Protein 6EGP (pdb70)

Secondary structure (DSSP, 8-state):
-HHHHHHHHHHHHHHHHHHHHHHHHHHHHHHHHHT-

Structure (mmCIF, N/CA/C/O backbone):
data_6EGP
#
_entry.id   6EGP
#
_cell.length_a   37.726
_cell.length_b   37.726
_cell.length_c   140.042
_cell.angle_alpha   90.000
_cell.angle_beta   90.000
_cell.angle_gamma   120.000
#
_symmetry.space_group_name_H-M   'H 3 2'
#
loop_
_entity.id
_entity.type
_entity.pdbx_description
1 polymer 'Pb(II)(GRAND CoilSerL12AL16C)3-'
2 non-polymer 'ZINC ION'
3 non-polymer 'LEAD (II) ION'
4 water water
#
loop_
_atom_site.group_PDB
_atom_site.id
_atom_site.type_symbol
_atom_site.label_atom_id
_atom_site.label_alt_id
_atom_site.label_comp_id
_atom_site.label_asym_id
_atom_site.label_entity_id
_atom_site.label_seq_id
_atom_site.pdbx_PDB_ins_code
_atom_site.Cartn_x
_atom_site.Cartn_y
_atom_site.Cartn_z
_atom_site.occupancy
_atom_site.B_iso_or_equiv
_atom_site.auth_seq_id
_atom_site.auth_comp_id
_atom_site.auth_asym_id
_atom_site.auth_atom_id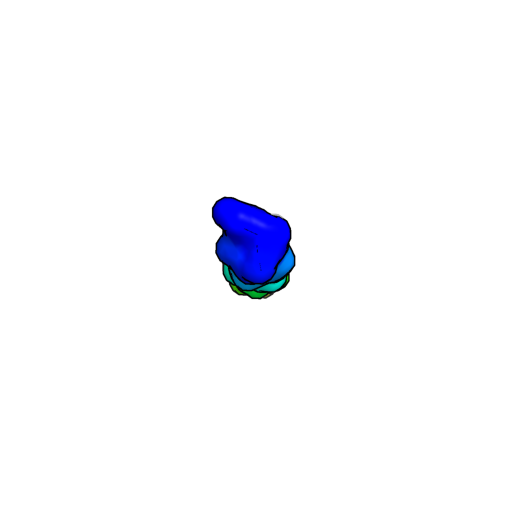
_atom_site.pdbx_PDB_model_num
ATOM 1 N N . GLU A 1 1 ? -20.435 1.845 42.781 1.00 36.32 1 GLU A N 1
ATOM 2 C CA . GLU A 1 1 ? -19.627 2.484 43.814 1.00 33.60 1 GLU A CA 1
ATOM 3 C C . GLU A 1 1 ? -18.991 3.771 43.262 1.00 33.75 1 GLU A C 1
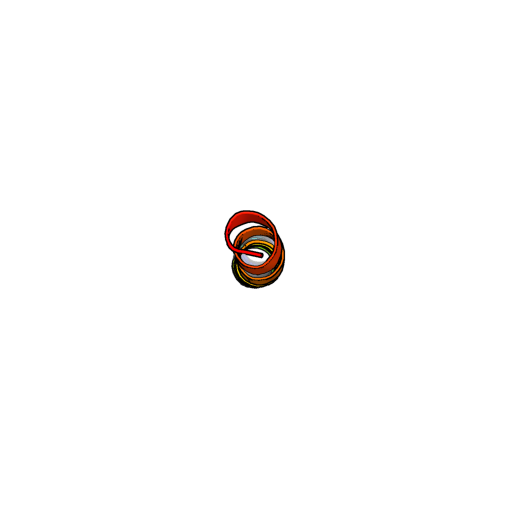ATOM 4 O O . GLU A 1 1 ? -19.170 4.092 42.070 1.00 33.23 1 GLU A O 1
ATOM 10 N N . TRP A 1 2 ? -18.257 4.505 44.114 0.87 28.16 2 TRP A N 1
ATOM 11 C CA . TRP A 1 2 ? -17.561 5.719 43.675 0.87 27.85 2 TRP A CA 1
ATOM 12 C C . TRP A 1 2 ? -16.431 5.307 42.736 0.87 26.84 2 TRP A C 1
ATOM 13 O O . TRP A 1 2 ? -16.276 5.892 41.655 0.87 25.59 2 TRP A O 1
ATOM 24 N N . GLU A 1 3 ? -15.646 4.283 43.132 1.00 22.23 3 GLU A N 1
ATOM 25 C CA . GLU A 1 3 ? -14.542 3.843 42.279 1.00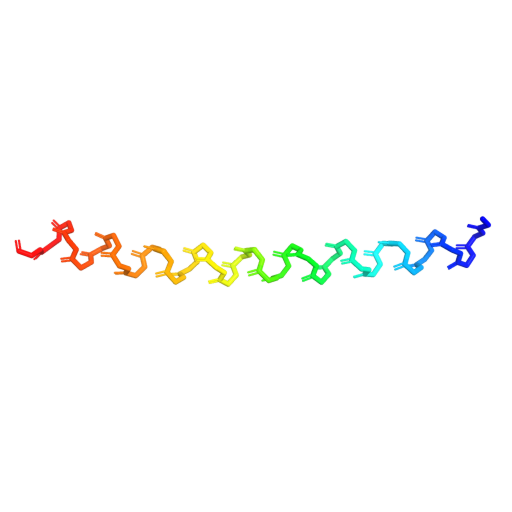 21.87 3 GLU A CA 1
ATOM 26 C C . GLU A 1 3 ? -15.009 3.317 40.944 1.00 25.04 3 GLU A C 1
ATOM 27 O O . GLU A 1 3 ? -14.314 3.482 39.939 1.00 23.83 3 GLU A O 1
ATOM 33 N N . ALA A 1 4 ? -16.198 2.699 40.904 1.00 23.92 4 ALA A N 1
ATOM 34 C CA . ALA A 1 4 ? -16.702 2.201 39.622 1.00 25.17 4 ALA A CA 1
ATOM 35 C C . ALA A 1 4 ? -17.109 3.398 38.762 1.00 27.10 4 ALA A C 1
ATOM 36 O O . ALA A 1 4 ? -16.936 3.374 37.545 1.00 26.32 4 ALA A O 1
ATOM 38 N N . LEU A 1 5 ? -17.611 4.446 39.408 1.00 23.43 5 LEU A N 1
ATOM 39 C CA . LEU A 1 5 ? -18.017 5.654 38.704 1.00 23.95 5 LEU A CA 1
ATOM 40 C C . LEU A 1 5 ? -16.807 6.325 38.059 1.00 25.61 5 LEU A C 1
ATOM 41 O O . LEU A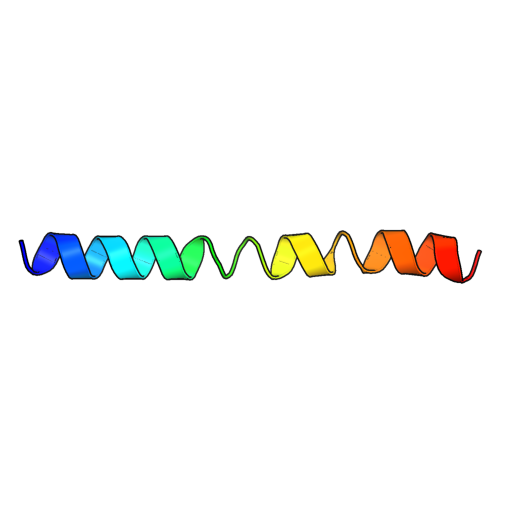 1 5 ? -16.887 6.818 36.934 1.00 22.87 5 LEU A O 1
ATOM 46 N N . GLU A 1 6 ? -15.687 6.339 38.777 1.00 22.86 6 GLU A N 1
ATOM 47 C CA . GLU A 1 6 ? -14.451 6.950 38.261 1.00 22.33 6 GLU A CA 1
ATOM 48 C C . GLU A 1 6 ? -13.969 6.173 37.032 1.00 23.09 6 GLU A C 1
ATOM 49 O O . GLU A 1 6 ? -13.595 6.774 36.020 1.00 24.05 6 GLU A O 1
ATOM 55 N N . LYS A 1 7 ? -13.971 4.836 37.120 1.00 19.27 7 LYS A N 1
ATOM 56 C CA . LYS A 1 7 ? -13.544 4.004 36.002 1.00 20.42 7 LYS A CA 1
ATOM 57 C C . LYS A 1 7 ? -14.478 4.122 34.845 1.00 23.73 7 LYS A C 1
ATOM 58 O O . LYS A 1 7 ? -14.007 4.182 33.718 1.00 23.69 7 LYS A O 1
ATOM 64 N N . LYS A 1 8 ? -15.811 4.195 35.111 1.00 21.41 8 LYS A N 1
ATOM 65 C CA . LYS A 1 8 ? -16.799 4.338 34.043 1.00 21.79 8 LYS A CA 1
ATOM 66 C C . LYS A 1 8 ? -16.571 5.653 33.298 1.00 22.68 8 LYS A C 1
ATOM 67 O O . LYS A 1 8 ? -16.652 5.677 32.073 1.00 23.02 8 LYS A O 1
ATOM 70 N N . LEU A 1 9 ? -16.263 6.723 34.024 1.00 19.00 9 LEU A N 1
ATOM 71 C CA . LEU A 1 9 ? -16.030 8.002 33.353 1.00 20.06 9 LEU A CA 1
ATOM 72 C C . LEU A 1 9 ? -14.765 7.949 32.501 1.00 23.89 9 LEU A C 1
ATOM 73 O O . LEU A 1 9 ? -14.784 8.379 31.344 1.00 22.68 9 LEU A O 1
ATOM 78 N N . ALA A 1 10 ? -13.692 7.333 33.025 1.00 22.57 10 ALA A N 1
ATOM 79 C CA . ALA A 1 10 ? -12.459 7.219 32.237 1.00 23.34 10 ALA A CA 1
ATOM 80 C C . ALA A 1 10 ? -12.692 6.431 30.936 1.00 26.08 10 ALA A C 1
ATOM 81 O O . ALA A 1 10 ? -12.231 6.845 29.854 1.00 25.53 10 ALA A O 1
ATOM 83 N N . ALA A 1 11 ? -13.471 5.333 31.019 1.00 23.27 11 ALA A N 1
ATOM 84 C CA . ALA A 1 11 ? -13.755 4.485 29.862 1.00 23.89 11 ALA A CA 1
ATOM 85 C C . ALA A 1 11 ? -14.592 5.257 28.847 1.00 28.49 11 ALA A C 1
ATOM 86 O O . ALA A 1 11 ? -14.363 5.123 27.636 1.00 28.03 11 ALA A O 1
ATOM 88 N N . ALA A 1 12 ? -15.536 6.069 29.338 1.00 24.83 12 ALA A N 1
ATOM 89 C CA . ALA A 1 12 ? -16.385 6.918 28.480 1.00 25.55 12 ALA A CA 1
ATOM 90 C C . ALA A 1 12 ? -15.540 7.963 27.747 1.00 28.93 12 ALA A C 1
ATOM 91 O O . ALA A 1 12 ? -15.701 8.140 26.531 1.00 28.52 12 ALA A O 1
ATOM 93 N N . GLU A 1 13 ? -14.605 8.610 28.460 1.00 24.12 13 GLU A N 1
ATOM 94 C CA . GLU A 1 13 ? -13.698 9.599 27.879 1.00 24.36 13 GLU A CA 1
ATOM 95 C C . GLU A 1 13 ? -12.827 8.960 26.779 1.00 28.81 13 GLU A C 1
ATOM 96 O O . GLU A 1 13 ? -12.642 9.563 25.710 1.00 27.42 13 GLU A O 1
ATOM 102 N N . SER A 1 14 ? -12.312 7.739 27.017 1.00 25.84 14 SER A N 1
ATOM 103 C CA . SER A 1 14 ? -11.498 7.041 26.018 1.00 26.33 14 SER A CA 1
ATOM 104 C C . SER A 1 14 ? -12.339 6.652 24.795 1.00 28.74 14 SER A C 1
ATOM 105 O O . SER A 1 14 ? -11.850 6.723 23.661 1.00 26.97 14 SER A O 1
ATOM 108 N N . LYS A 1 15 ? -13.599 6.242 25.007 1.00 24.25 15 LYS A N 1
ATOM 109 C CA . LYS A 1 15 ? -14.484 5.928 23.869 1.00 23.71 15 LYS A CA 1
ATOM 110 C C . LYS A 1 15 ? -14.682 7.193 22.982 1.00 27.00 15 LYS A C 1
ATOM 111 O O . LYS A 1 15 ? -14.603 7.117 21.739 1.00 25.26 15 LYS A O 1
ATOM 114 N N . CYS A 1 16 ? -14.937 8.344 23.619 1.00 22.95 16 CYS A N 1
ATOM 115 C CA A CYS A 1 16 ? -15.096 9.612 22.891 0.78 24.59 16 CYS A CA 1
ATOM 116 C CA B CYS A 1 16 ? -15.144 9.608 22.915 0.22 22.59 16 CYS A CA 1
ATOM 117 C C . CYS A 1 16 ? -13.900 9.976 22.118 1.00 27.14 16 CYS A C 1
ATOM 118 O O . CYS A 1 16 ? -14.028 10.492 21.010 1.00 25.06 16 CYS A O 1
ATOM 123 N N . GLN A 1 17 ? -12.709 9.791 22.723 1.00 25.62 17 GLN A N 1
ATOM 124 C CA . GLN A 1 17 ? -11.468 10.138 22.039 1.00 25.64 17 GLN A CA 1
ATOM 125 C C . GLN A 1 17 ? -11.335 9.270 20.794 1.00 27.05 17 GLN A C 1
ATOM 126 O O . GLN A 1 17 ? -10.933 9.777 19.751 1.00 25.75 17 GLN A O 1
ATOM 129 N N . ALA A 1 18 ? -11.686 7.979 20.892 1.00 24.76 18 ALA A N 1
ATOM 130 C CA . ALA A 1 1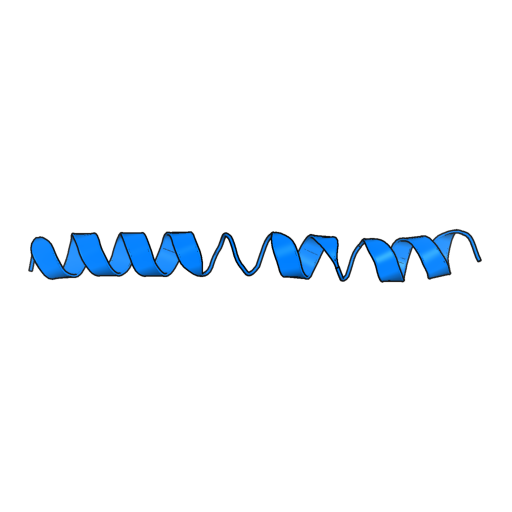8 ? -11.605 7.062 19.749 1.00 23.62 18 ALA A CA 1
ATOM 131 C C . ALA A 1 18 ? -12.600 7.521 18.642 1.00 24.77 18 ALA A C 1
ATOM 132 O O . ALA A 1 18 ? -12.233 7.535 17.459 1.00 22.34 18 ALA A O 1
ATOM 134 N N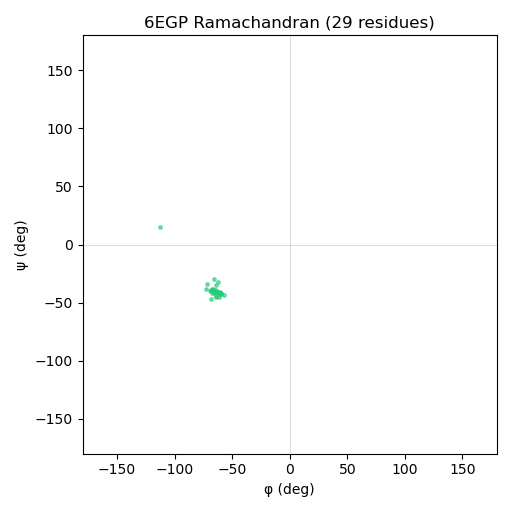 A LEU A 1 19 ? -13.814 7.931 19.037 0.50 19.09 19 LEU A N 1
ATOM 135 N N B LEU A 1 19 ? -13.816 7.921 19.044 0.50 21.58 19 LEU A N 1
ATOM 136 C CA A LEU A 1 19 ? -14.853 8.414 18.113 0.50 18.20 19 LEU A CA 1
ATOM 137 C CA B LEU A 1 19 ? -14.883 8.405 18.156 0.50 21.91 19 LEU A CA 1
ATOM 138 C C A LEU A 1 19 ? -14.404 9.687 17.414 0.50 22.22 19 LEU A C 1
ATOM 139 C C B LEU A 1 19 ? -14.452 9.696 17.442 0.50 24.28 19 LEU A C 1
ATOM 140 O O A LEU A 1 19 ? -14.586 9.809 16.203 0.50 21.74 19 LEU A O 1
ATOM 141 O O B LEU A 1 19 ? -14.701 9.838 16.244 0.50 24.33 19 LEU A O 1
ATOM 150 N N . GLU A 1 20 ? -13.746 10.595 18.152 1.00 19.83 20 GLU A N 1
ATOM 151 C CA . GLU A 1 20 ? -13.212 11.836 17.570 1.00 20.39 20 GLU A CA 1
ATOM 152 C C . GLU A 1 20 ? -12.223 11.489 16.465 1.00 20.74 20 GLU A C 1
ATOM 153 O O . GLU A 1 20 ? -12.279 12.087 15.392 1.00 21.17 20 GLU A O 1
ATOM 159 N N . LYS A 1 21 ? -11.344 10.501 16.723 1.00 19.86 21 LYS A N 1
ATOM 160 C CA . LYS A 1 21 ? -10.348 10.073 15.733 1.00 20.88 21 LYS A CA 1
ATOM 161 C C . LYS A 1 21 ? -11.031 9.380 14.562 1.00 21.59 21 LYS A C 1
ATOM 162 O O . LYS A 1 21 ? -10.664 9.624 13.406 1.00 19.98 21 LYS A O 1
ATOM 168 N N . LYS A 1 22 ? -12.076 8.561 14.847 1.00 17.51 22 LYS A N 1
ATOM 169 C CA . LYS A 1 22 ? -12.802 7.897 13.736 1.00 17.90 22 LYS A CA 1
ATOM 170 C C . LYS A 1 22 ? -13.491 8.941 12.830 1.00 21.51 22 LYS A C 1
ATOM 171 O O . LYS A 1 22 ? -13.544 8.758 11.604 1.00 20.49 22 LYS A O 1
ATOM 177 N N . LEU A 1 23 ? -14.046 9.965 13.428 1.00 19.44 23 LEU A N 1
ATOM 178 C CA . LEU A 1 23 ? -14.701 10.992 12.686 1.00 21.43 23 LEU A CA 1
ATOM 179 C C . LEU A 1 23 ? -13.678 11.753 11.798 1.00 22.19 23 LEU A C 1
ATOM 180 O O . LEU A 1 23 ? -13.927 12.027 10.682 1.00 20.82 23 LEU A O 1
ATOM 185 N N . GLN A 1 24 ? -12.513 12.009 12.343 1.00 20.2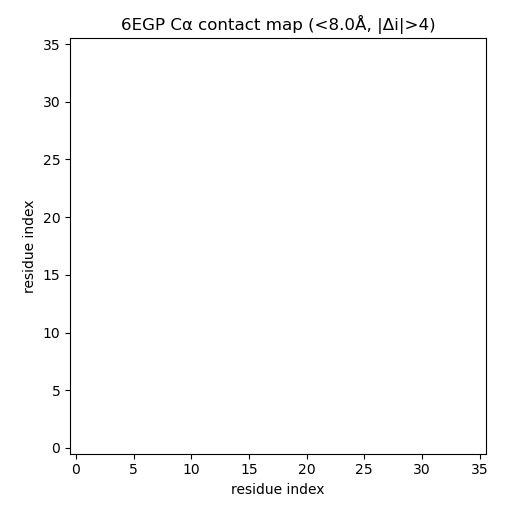4 24 GLN A N 1
ATOM 186 C CA . GLN A 1 24 ? -11.437 12.669 11.589 1.00 19.63 24 GLN A CA 1
ATOM 187 C C . GLN A 1 24 ? -11.054 11.821 10.349 1.00 20.14 24 GLN A C 1
ATOM 188 O O . GLN A 1 24 ? -10.838 12.349 9.249 1.00 17.32 24 GLN A O 1
ATOM 194 N N . ALA A 1 25 ? -10.968 10.502 10.536 1.00 16.91 25 ALA A N 1
ATOM 195 C CA . ALA A 1 25 ? -10.643 9.564 9.461 1.00 17.97 25 ALA A CA 1
ATOM 196 C C . ALA A 1 25 ? -11.753 9.572 8.394 1.00 19.67 25 ALA A C 1
ATOM 197 O O . ALA A 1 25 ? -11.437 9.525 7.194 1.00 19.36 25 ALA A O 1
ATOM 199 N N . LEU A 1 26 ? -13.023 9.620 8.819 1.00 16.77 26 LEU A N 1
ATOM 200 C CA A LEU A 1 26 ? -14.126 9.655 7.849 0.50 16.23 26 LEU A CA 1
ATOM 201 C CA B LEU A 1 26 ? -14.188 9.686 7.916 0.50 17.34 26 LEU A CA 1
ATOM 202 C C . LEU A 1 26 ? -14.130 11.001 7.125 1.00 18.96 26 LEU A C 1
ATOM 203 O O . LEU A 1 26 ? -14.383 11.044 5.913 1.00 18.30 26 LEU A O 1
ATOM 212 N N . GLU A 1 27 ? -13.861 12.086 7.838 1.00 17.54 27 GLU A N 1
ATOM 213 C CA . GLU A 1 27 ? -13.797 13.414 7.216 1.00 17.60 27 GLU A CA 1
ATOM 214 C C . GLU A 1 27 ? -12.757 13.419 6.097 1.00 20.13 27 GLU A C 1
ATOM 215 O O . GLU A 1 27 ? -12.991 13.990 5.013 1.00 17.46 27 GLU A O 1
ATOM 221 N N . LYS A 1 28 ? -11.588 12.802 6.357 1.00 17.75 28 LYS A N 1
ATOM 222 C CA . LYS A 1 28 ? -10.527 12.763 5.342 1.00 17.66 28 LYS A CA 1
ATOM 223 C C . LYS A 1 28 ? -11.016 12.064 4.055 1.00 19.12 28 LYS A C 1
ATOM 224 O O . LYS A 1 28 ? -10.826 12.590 2.954 1.00 16.07 28 LYS A O 1
ATOM 230 N N . LYS A 1 29 ? -11.769 10.939 4.184 1.00 15.85 29 LYS A N 1
ATOM 231 C CA . LYS A 1 29 ? -12.268 10.227 3.018 1.00 15.58 29 LYS A CA 1
ATOM 232 C C . LYS A 1 29 ? -13.342 11.021 2.286 1.00 19.86 29 LYS A C 1
ATOM 233 O O . LYS A 1 29 ? -13.384 11.058 1.046 1.00 17.19 29 LYS A O 1
ATOM 239 N N . LEU A 1 30 ? -14.214 11.672 3.064 1.00 18.91 30 LEU A N 1
ATOM 240 C CA . LEU A 1 30 ? -15.289 12.484 2.502 1.00 18.03 30 LEU A CA 1
ATOM 241 C C . LEU A 1 30 ? -14.684 13.686 1.765 1.00 19.56 30 LEU A C 1
ATOM 242 O O . LEU A 1 30 ? -15.107 14.001 0.656 1.00 18.32 30 LEU A O 1
ATOM 247 N N . GLU A 1 31 ? -13.665 14.321 2.343 1.00 18.17 31 GLU A N 1
ATOM 248 C CA . GLU A 1 31 ? -13.053 15.469 1.646 1.00 16.76 31 GLU A CA 1
ATOM 249 C C . GLU A 1 31 ? -12.381 15.047 0.318 1.00 17.24 31 GLU A C 1
ATOM 250 O O . GLU A 1 31 ? -12.379 15.808 -0.654 1.00 17.41 31 GLU A O 1
ATOM 256 N N . ALA A 1 32 ? -11.794 13.841 0.284 1.00 15.51 32 ALA A N 1
ATOM 257 C CA . ALA A 1 32 ? -11.205 13.310 -0.943 1.00 16.34 32 ALA A CA 1
ATOM 258 C C . ALA A 1 32 ? -12.282 13.190 -2.021 1.00 21.80 32 ALA A C 1
ATOM 259 O O . ALA A 1 32 ? -12.032 13.555 -3.167 1.00 20.31 32 ALA A O 1
ATOM 261 N N . LEU A 1 33 ? -13.496 12.747 -1.652 1.00 18.27 33 LEU A N 1
ATOM 262 C CA . LEU A 1 33 ? -14.592 12.645 -2.606 1.00 18.81 33 LEU A CA 1
ATOM 263 C C . LEU A 1 33 ? -15.156 13.966 -2.994 1.00 19.10 33 LEU A C 1
ATOM 264 O O . LEU A 1 33 ? -15.492 14.147 -4.169 1.00 19.86 33 LEU A O 1
ATOM 269 N N . GLU A 1 34 ? -15.258 14.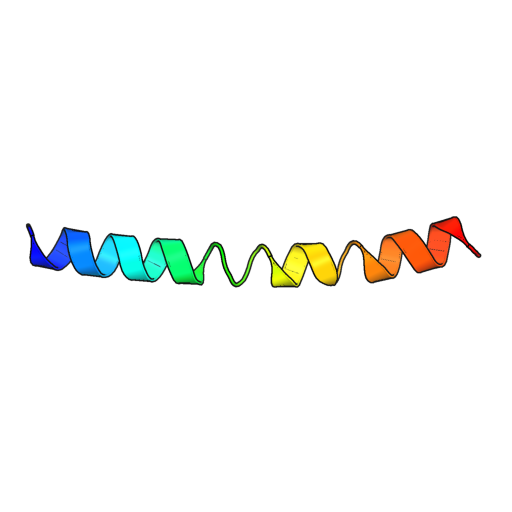878 -2.042 1.00 15.94 34 GLU A N 1
ATOM 270 C CA . GLU A 1 34 ? -15.860 16.202 -2.235 1.00 17.86 34 GLU A CA 1
ATOM 271 C C . GLU A 1 34 ? -15.034 17.052 -3.195 1.00 23.04 34 GLU A C 1
ATOM 272 O O . GLU A 1 34 ? -15.596 17.901 -3.896 1.00 24.75 34 GLU A O 1
ATOM 278 N N . HIS A 1 35 ? -13.719 16.818 -3.216 1.00 19.27 35 HIS A N 1
ATOM 279 C CA . HIS A 1 35 ? -12.808 17.591 -4.061 1.00 20.49 35 HIS A CA 1
ATOM 280 C C . HIS A 1 35 ? -12.172 16.761 -5.187 1.00 30.39 35 HIS A C 1
ATOM 281 O O . HIS A 1 35 ? -11.279 17.250 -5.841 1.00 31.37 35 HIS A O 1
ATOM 288 N N . GLY A 1 36 ? -12.728 15.585 -5.466 1.00 29.05 36 GLY A N 1
ATOM 289 C CA . GLY A 1 36 ? -12.238 14.651 -6.488 1.00 34.10 36 GLY A CA 1
ATOM 290 C C . GLY A 1 36 ? -12.650 15.029 -7.910 0.50 33.83 36 GLY A C 1
ATOM 291 O O . GLY A 1 36 ? -13.727 15.642 -8.093 0.50 29.29 36 GLY A O 1
#

Foldseek 3Di:
DVVVVVVVVVVVVVVVVVVVVVVVVVVVVVVVVVVD

B-factor: mean 28.14, std 10.4, range [15.51, 77.34]

Solvent-accessible surface area: 3660 Å² total; per-residue (Å²): 166,173,116,39,107,83,160,83,107,54,66,51,103,75,71,79,73,51,98,105,134,132,116,87,56,116,91,160,141,109,71,71,142,114,141,116

Radius of gyration: 15.77 Å; Cα contacts (8 Å, |Δi|>4): 0; chains: 1; bounding box: 9×15×50 Å

Sequence (36 aa):
EWEALEKKLAAAESKCCQALLEKKLQALLEKKLEALEHG